Protein AF-A0AA39AFL3-F1 (afdb_monomer)

Solvent-accessible surface area (backbone atoms only — not comparable to full-atom values): 5289 Å² total; per-residue (Å²): 72,33,56,75,52,75,48,104,75,80,38,33,34,41,36,42,34,50,64,39,76,91,46,77,43,82,74,50,71,44,83,37,53,94,49,64,89,38,23,63,57,48,32,56,54,53,48,55,50,40,60,73,68,32,61,93,75,55,74,75,85,48,69,53,90,50,68,34,47,54,50,20,50,71,70,48,90,67,85,78,92,77,91,75,59,89,95

Mean predicted aligned error: 8.59 Å

Secondary structure (DSSP, 8-state):
---EEEETTTEEEEEEEEEETTEEEEEEEEE-TTTTT-HHHHHHHHHHHHHHH-GGG-S-----S-HHHHHHHHHS-----------

Structure (mmCIF, N/CA/C/O backbone):
data_AF-A0AA39AFL3-F1
#
_entry.id   AF-A0AA39AFL3-F1
#
loop_
_atom_site.group_PDB
_atom_site.id
_atom_site.type_symbol
_atom_site.label_atom_id
_atom_site.label_alt_id
_atom_site.label_comp_id
_atom_site.label_asym_id
_atom_site.label_entity_id
_atom_site.label_seq_id
_atom_site.pdbx_PDB_ins_code
_atom_site.Cartn_x
_atom_site.Cartn_y
_atom_site.Cartn_z
_atom_site.occupancy
_atom_site.B_iso_or_equiv
_atom_site.auth_seq_id
_atom_site.auth_comp_id
_atom_site.auth_asym_id
_atom_site.auth_atom_id
_atom_site.pdbx_PDB_model_num
ATOM 1 N N . MET A 1 1 ? -6.797 -1.282 -0.074 1.00 55.53 1 MET A N 1
ATOM 2 C CA . MET A 1 1 ? -6.689 -2.300 -1.144 1.00 55.53 1 MET A CA 1
ATOM 3 C C . MET A 1 1 ? -6.304 -1.589 -2.425 1.00 55.53 1 MET A C 1
ATOM 5 O O . MET A 1 1 ? -6.939 -0.584 -2.732 1.00 55.53 1 MET A O 1
ATOM 9 N N . SER A 1 2 ? -5.277 -2.070 -3.125 1.00 50.66 2 SER A N 1
ATOM 10 C CA . SER A 1 2 ? -4.915 -1.578 -4.452 1.00 50.66 2 SER A CA 1
ATOM 11 C C . SER A 1 2 ? -4.855 -2.699 -5.477 1.00 50.66 2 SER A C 1
ATOM 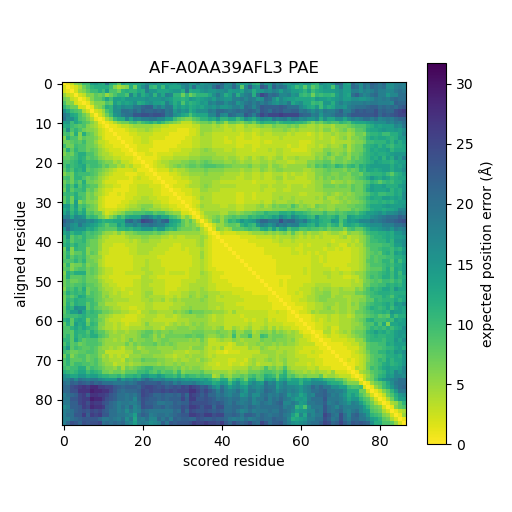13 O O . SER A 1 2 ? -4.198 -3.709 -5.242 1.00 50.66 2 SER A O 1
ATOM 15 N N . ASP A 1 3 ? -5.537 -2.497 -6.602 1.00 56.88 3 ASP A N 1
ATOM 16 C CA . ASP A 1 3 ? -5.539 -3.406 -7.748 1.00 56.88 3 ASP A CA 1
ATOM 17 C C . ASP A 1 3 ? -4.959 -2.674 -8.960 1.00 56.88 3 ASP A C 1
ATOM 19 O O . ASP A 1 3 ? -5.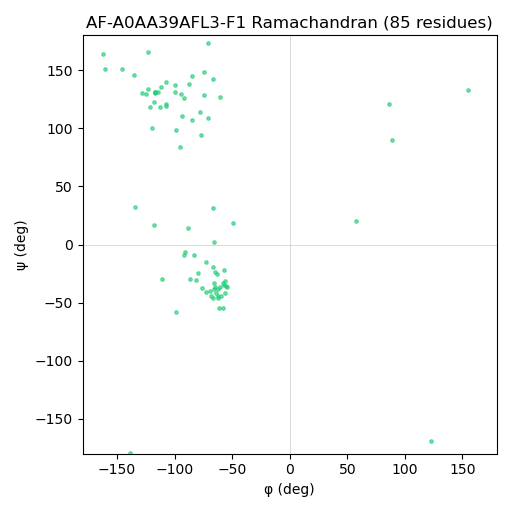440 -1.587 -9.319 1.00 56.88 3 ASP A O 1
ATOM 23 N N . GLY A 1 4 ? -3.893 -3.247 -9.521 1.00 57.78 4 GLY A N 1
ATOM 24 C CA . GLY A 1 4 ? -3.241 -2.808 -10.741 1.00 57.78 4 GLY A CA 1
ATOM 25 C C . GLY A 1 4 ? -3.795 -3.554 -11.950 1.00 57.78 4 GLY A C 1
ATOM 26 O O . GLY A 1 4 ? -3.510 -4.733 -12.131 1.00 57.78 4 GLY A O 1
ATOM 27 N N . TRP A 1 5 ? -4.537 -2.872 -12.826 1.00 63.75 5 TRP A N 1
ATOM 28 C CA . TRP A 1 5 ? -5.036 -3.483 -14.066 1.00 63.75 5 TRP A CA 1
ATOM 29 C C . TRP A 1 5 ? -4.455 -2.797 -15.302 1.00 63.75 5 TRP A C 1
ATOM 31 O O . TRP A 1 5 ? -4.505 -1.570 -15.428 1.00 63.75 5 TRP A O 1
ATOM 41 N N . THR A 1 6 ? -3.917 -3.591 -16.236 1.00 54.25 6 THR A N 1
ATOM 42 C CA . THR A 1 6 ? -3.459 -3.090 -17.538 1.00 54.25 6 THR A CA 1
ATOM 43 C C . THR A 1 6 ? -4.639 -3.025 -18.501 1.00 54.25 6 THR A C 1
ATOM 45 O O . THR A 1 6 ? -5.128 -4.040 -18.998 1.00 54.25 6 THR A O 1
ATOM 48 N N . ILE A 1 7 ? -5.109 -1.816 -18.796 1.00 55.97 7 ILE A N 1
ATOM 49 C CA . ILE A 1 7 ? -6.120 -1.600 -19.839 1.00 55.97 7 ILE A CA 1
ATOM 50 C C . ILE A 1 7 ? -5.431 -1.749 -21.205 1.00 55.97 7 ILE A C 1
ATOM 52 O O . ILE A 1 7 ? -4.257 -1.409 -21.331 1.00 55.97 7 ILE A O 1
ATOM 56 N N . ARG A 1 8 ? -6.166 -2.224 -22.231 1.00 52.50 8 ARG A N 1
ATOM 57 C CA . ARG A 1 8 ? -5.783 -2.530 -23.641 1.00 52.50 8 ARG A CA 1
ATOM 58 C C . ARG A 1 8 ? -4.992 -1.448 -24.439 1.00 52.50 8 ARG A C 1
ATOM 60 O O . ARG A 1 8 ? -4.957 -1.498 -25.663 1.00 52.50 8 ARG A O 1
ATOM 67 N N . LYS A 1 9 ? -4.366 -0.466 -23.788 1.00 56.34 9 LYS A N 1
ATOM 68 C CA . LYS A 1 9 ? -3.537 0.617 -24.342 1.00 56.34 9 LYS A CA 1
ATOM 69 C C . LYS A 1 9 ? -2.225 0.840 -23.558 1.00 56.34 9 LYS A C 1
ATOM 71 O O . LYS A 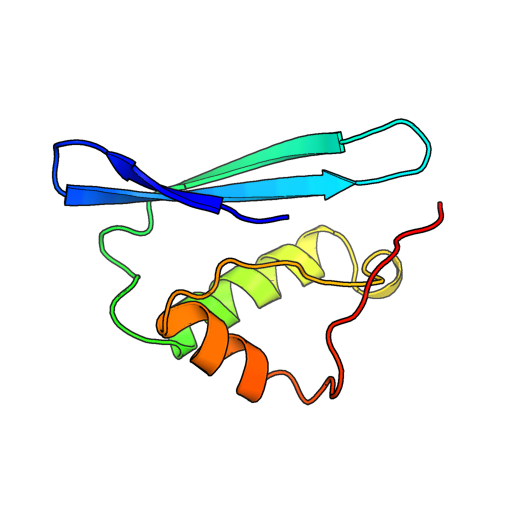1 9 ? -1.807 1.983 -23.429 1.00 56.34 9 LYS A O 1
ATOM 76 N N . GLU A 1 10 ? -1.629 -0.211 -22.985 1.00 66.62 10 GLU A N 1
ATOM 77 C CA . GLU A 1 10 ? -0.410 -0.128 -22.142 1.00 66.62 10 GLU A CA 1
ATOM 78 C C . GLU A 1 10 ? -0.549 0.785 -20.915 1.00 66.62 10 GLU A C 1
ATOM 80 O O . GLU A 1 10 ? 0.445 1.238 -20.348 1.00 66.62 10 GLU A O 1
ATOM 85 N N . ARG A 1 11 ? -1.789 1.066 -20.494 1.00 71.62 11 ARG A N 1
ATOM 86 C CA . ARG A 1 11 ? -2.022 1.888 -19.314 1.00 71.62 11 ARG A CA 1
ATOM 87 C C . ARG A 1 11 ? -2.131 1.024 -18.078 1.00 71.62 11 ARG A C 1
ATOM 89 O O . ARG A 1 11 ? -2.990 0.145 -18.052 1.00 71.62 11 ARG A O 1
ATOM 96 N N . THR A 1 12 ? -1.334 1.319 -17.063 1.00 74.62 12 THR A N 1
ATOM 97 C CA . THR A 1 12 ? -1.456 0.716 -15.742 1.00 74.62 12 THR A CA 1
ATOM 98 C C . THR A 1 12 ? -2.014 1.738 -14.772 1.00 74.62 12 THR A C 1
ATOM 100 O O . THR A 1 12 ? -1.434 2.806 -14.574 1.00 74.62 12 THR A O 1
ATOM 103 N N . LEU A 1 13 ? -3.156 1.403 -14.178 1.00 79.50 13 LEU A N 1
ATOM 104 C CA . LEU A 1 13 ? -3.816 2.216 -13.164 1.00 79.50 13 LEU A CA 1
ATOM 105 C C . LEU A 1 13 ? -3.663 1.550 -11.799 1.00 79.50 13 LEU A C 1
ATOM 107 O O . LEU A 1 13 ? -3.817 0.336 -11.713 1.00 79.50 13 LEU A O 1
ATOM 111 N N . VAL A 1 14 ? -3.415 2.334 -10.751 1.00 80.19 14 VAL A N 1
ATOM 112 C CA . VAL A 1 14 ? -3.480 1.881 -9.353 1.00 80.19 14 VAL A CA 1
ATOM 113 C C . VAL A 1 14 ? -4.715 2.475 -8.719 1.00 80.19 14 VAL A C 1
ATOM 115 O O . VAL A 1 14 ? -4.838 3.696 -8.611 1.00 80.19 14 VAL A O 1
ATOM 118 N N . ASN A 1 15 ? -5.612 1.606 -8.275 1.00 83.44 15 ASN A N 1
ATOM 119 C CA . ASN A 1 15 ? -6.771 2.016 -7.498 1.00 83.44 15 ASN A CA 1
ATOM 120 C C . ASN A 1 15 ? -6.415 2.068 -6.015 1.00 83.44 15 ASN A C 1
ATOM 122 O O . ASN A 1 15 ? -5.771 1.161 -5.505 1.00 83.44 15 ASN A O 1
ATOM 126 N N . PHE A 1 16 ? -6.882 3.088 -5.311 1.00 81.44 16 PHE A N 1
ATOM 127 C CA . PHE A 1 16 ? -6.766 3.202 -3.866 1.00 81.44 16 PHE A CA 1
ATOM 128 C C . PHE A 1 16 ? -8.144 3.097 -3.236 1.00 81.44 16 PHE A C 1
ATOM 130 O O . PHE A 1 16 ? -9.034 3.915 -3.483 1.00 81.44 16 PHE A O 1
ATOM 137 N N . LEU A 1 17 ? -8.307 2.071 -2.410 1.00 81.56 17 LEU A N 1
ATOM 138 C CA . LEU A 1 17 ? -9.542 1.774 -1.699 1.00 81.56 17 LEU A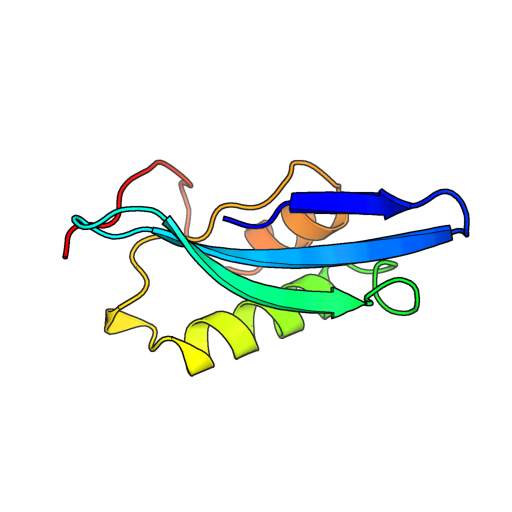 CA 1
ATOM 139 C C . LEU A 1 17 ? -9.262 1.730 -0.197 1.00 81.56 17 LEU A C 1
ATOM 141 O O . LEU A 1 17 ? -8.318 1.059 0.238 1.00 81.56 17 LEU A O 1
ATOM 145 N N . VAL A 1 18 ? -10.118 2.382 0.583 1.00 80.88 18 VAL A N 1
ATOM 146 C CA . VAL A 1 18 ? -10.142 2.298 2.049 1.00 80.88 18 VAL A CA 1
ATOM 147 C C . VAL A 1 18 ? -11.236 1.325 2.453 1.00 80.88 18 VAL A C 1
ATOM 149 O O . VAL A 1 18 ? -12.325 1.347 1.886 1.00 80.88 18 VAL A O 1
ATOM 152 N N . ASN A 1 19 ? -10.957 0.468 3.430 1.00 78.88 19 ASN A N 1
ATOM 153 C CA . ASN A 1 19 ? -11.957 -0.424 4.000 1.00 78.88 19 ASN A CA 1
ATOM 154 C C . ASN A 1 19 ? -12.163 -0.083 5.476 1.00 78.88 19 ASN A C 1
ATOM 156 O O . ASN A 1 19 ? -11.185 0.036 6.211 1.00 78.88 19 ASN A O 1
ATOM 160 N N . CYS A 1 20 ? -13.416 0.063 5.900 1.00 77.94 20 CYS A N 1
ATOM 161 C CA . CYS A 1 20 ? -13.788 0.326 7.291 1.00 77.94 20 CYS A CA 1
ATOM 162 C C . CYS A 1 20 ? -15.015 -0.499 7.701 1.00 77.94 20 CYS A C 1
ATOM 164 O O . CYS A 1 20 ? -15.573 -1.246 6.893 1.00 77.94 20 CYS A O 1
ATOM 166 N N . SER A 1 21 ? -15.470 -0.348 8.948 1.00 81.06 21 SER A N 1
ATOM 167 C CA . SER A 1 21 ? -16.651 -1.058 9.468 1.00 81.06 21 SER A CA 1
ATOM 168 C C . SER A 1 21 ? -17.934 -0.826 8.653 1.00 81.06 21 SER A C 1
ATOM 170 O O . SER A 1 21 ? -18.847 -1.649 8.684 1.00 81.06 21 SER A O 1
ATOM 172 N N . LYS A 1 22 ? -17.996 0.273 7.892 1.00 84.38 22 LYS A N 1
ATOM 173 C CA . LYS A 1 22 ? -19.133 0.644 7.033 1.00 84.38 22 LYS A CA 1
ATOM 174 C C . LYS A 1 22 ? -19.028 0.109 5.601 1.00 84.38 22 LYS A C 1
ATOM 176 O O . LYS A 1 22 ? -19.976 0.266 4.837 1.00 84.38 22 LYS A O 1
ATOM 181 N N . GLY A 1 23 ? -17.904 -0.508 5.239 1.00 81.81 23 GLY A N 1
ATOM 182 C CA . GLY A 1 23 ? -17.649 -1.066 3.913 1.00 81.81 23 GLY A CA 1
ATOM 183 C C . GLY A 1 23 ? -16.406 -0.491 3.236 1.00 81.81 23 GLY A C 1
ATOM 184 O O . GLY A 1 23 ? -15.590 0.203 3.845 1.00 81.81 23 GLY A O 1
ATOM 185 N N . THR A 1 24 ? -16.262 -0.802 1.947 1.00 82.06 24 THR A N 1
ATOM 186 C CA . THR A 1 24 ? -15.141 -0.349 1.117 1.00 82.06 24 THR A CA 1
ATOM 187 C C . THR A 1 24 ? -15.505 0.929 0.366 1.00 82.06 24 THR A C 1
ATOM 189 O O . THR A 1 24 ? -16.523 0.986 -0.320 1.00 82.06 24 THR A O 1
ATOM 192 N N . MET A 1 25 ? -14.647 1.941 0.462 1.00 83.12 25 MET A N 1
ATOM 193 C CA . MET A 1 25 ? -14.769 3.214 -0.240 1.00 83.12 25 MET A CA 1
ATOM 194 C C . MET A 1 25 ? -13.628 3.376 -1.241 1.00 83.12 25 MET A C 1
ATOM 196 O O . MET A 1 25 ? -12.455 3.183 -0.913 1.00 83.12 25 MET A O 1
ATOM 200 N N . PHE A 1 26 ? -13.974 3.748 -2.470 1.00 82.75 26 PHE A N 1
ATOM 201 C CA . PHE A 1 26 ? -12.999 4.189 -3.460 1.00 82.75 26 PHE A CA 1
ATOM 202 C C . PHE A 1 26 ? -12.517 5.595 -3.115 1.00 82.75 26 PHE A C 1
ATOM 204 O O . PHE A 1 26 ? -13.331 6.495 -2.921 1.00 82.75 26 PHE A O 1
ATOM 211 N N . MET A 1 27 ? -11.199 5.769 -3.060 1.00 84.25 27 MET A N 1
ATOM 212 C CA . MET A 1 27 ? -10.577 7.063 -2.800 1.00 84.25 27 MET A CA 1
ATOM 213 C C . MET A 1 27 ? -10.137 7.718 -4.104 1.00 84.25 27 MET A C 1
ATOM 215 O O . MET A 1 27 ? -10.559 8.827 -4.416 1.00 84.25 27 MET A O 1
ATOM 219 N N . GLN A 1 28 ? -9.283 7.034 -4.870 1.00 84.81 28 GLN A N 1
ATOM 220 C CA . GLN A 1 28 ? -8.724 7.564 -6.113 1.00 84.81 28 GLN A CA 1
ATOM 221 C C . GLN A 1 28 ? -8.151 6.461 -7.005 1.00 84.81 28 GLN A C 1
ATOM 223 O O . GLN A 1 28 ? -7.877 5.355 -6.546 1.00 84.81 28 GLN A O 1
ATOM 228 N N . SER A 1 29 ? -7.928 6.784 -8.279 1.00 84.50 29 SER A N 1
ATOM 229 C CA . SER A 1 29 ? -7.211 5.946 -9.244 1.00 84.50 29 SER A CA 1
ATOM 230 C C . SER A 1 29 ? -6.123 6.782 -9.904 1.00 84.50 29 SER A C 1
ATOM 232 O O . SER A 1 29 ? -6.408 7.874 -10.395 1.00 84.50 29 SER A O 1
ATOM 234 N N . ILE A 1 30 ? -4.898 6.268 -9.949 1.00 83.25 30 ILE A N 1
ATOM 235 C CA . ILE A 1 30 ? -3.728 6.980 -10.477 1.00 83.25 30 ILE A CA 1
ATOM 236 C C . ILE A 1 30 ? -3.181 6.231 -11.689 1.00 83.25 30 ILE A C 1
ATOM 238 O O . ILE A 1 30 ? -2.975 5.021 -11.629 1.00 83.25 30 ILE A O 1
ATOM 242 N N . ASP A 1 31 ? -2.933 6.950 -12.786 1.00 84.69 31 ASP A N 1
ATOM 243 C CA . ASP A 1 31 ? -2.209 6.415 -13.941 1.00 84.69 31 ASP A CA 1
ATOM 244 C C . ASP A 1 31 ? -0.707 6.392 -13.646 1.00 84.69 31 ASP A C 1
ATOM 246 O O . ASP A 1 31 ? -0.068 7.430 -13.481 1.00 84.69 31 ASP A O 1
ATOM 250 N N . VAL A 1 32 ? -0.152 5.186 -13.572 1.00 80.25 32 VAL A N 1
ATOM 251 C CA . VAL A 1 32 ? 1.250 4.919 -13.230 1.00 80.25 32 VAL A CA 1
ATOM 252 C C . VAL A 1 32 ? 1.996 4.239 -14.376 1.00 80.25 32 VAL A C 1
ATOM 254 O O . VAL A 1 32 ? 3.082 3.685 -14.183 1.00 80.25 32 VAL A O 1
ATOM 257 N N . SER A 1 33 ? 1.442 4.281 -15.585 1.00 78.06 33 SER A N 1
ATOM 258 C CA . SER A 1 33 ? 2.012 3.636 -16.778 1.00 78.06 33 SER A CA 1
ATOM 259 C C . SER A 1 33 ? 3.452 4.082 -17.047 1.00 78.06 33 SER A C 1
ATOM 261 O O . SER A 1 33 ? 4.302 3.289 -17.445 1.00 78.06 33 SER A O 1
ATOM 263 N N . SER A 1 34 ? 3.757 5.353 -16.768 1.00 75.00 34 SER A N 1
ATOM 264 C CA . SER A 1 34 ? 5.096 5.943 -16.900 1.00 75.00 34 SER A CA 1
ATOM 265 C C . SER A 1 34 ? 6.012 5.692 -15.689 1.00 75.00 34 SER A C 1
ATOM 267 O O . SER A 1 34 ? 7.210 5.983 -15.746 1.00 75.00 34 SER A O 1
ATOM 269 N N . MET A 1 35 ? 5.472 5.157 -14.591 1.00 68.12 35 MET A N 1
ATOM 270 C CA . MET A 1 35 ? 6.128 5.060 -13.283 1.00 68.12 35 MET A CA 1
ATOM 271 C C . MET A 1 35 ? 6.497 3.631 -12.863 1.00 68.12 35 MET A C 1
ATOM 273 O O . MET A 1 35 ? 7.503 3.471 -12.179 1.00 68.12 35 MET A O 1
ATOM 277 N N . ILE A 1 36 ? 5.754 2.602 -13.287 1.00 63.28 36 ILE A N 1
ATOM 278 C CA . ILE A 1 36 ? 5.794 1.235 -12.710 1.00 63.28 36 ILE A CA 1
ATOM 279 C C . ILE A 1 36 ? 7.107 0.441 -12.873 1.00 63.28 36 ILE A C 1
ATOM 281 O O . ILE A 1 36 ? 7.228 -0.686 -12.399 1.00 63.28 36 ILE A O 1
ATOM 285 N N . LYS A 1 37 ? 8.151 1.006 -13.480 1.00 65.94 37 LYS A N 1
ATOM 286 C CA . LYS A 1 37 ? 9.376 0.244 -13.771 1.00 65.94 37 LYS A CA 1
ATOM 287 C C . LYS A 1 37 ? 10.239 -0.082 -12.544 1.00 65.94 37 LYS A C 1
ATOM 289 O O . LYS A 1 37 ? 11.112 -0.935 -12.665 1.00 65.94 37 LYS A O 1
ATOM 294 N N . THR A 1 38 ? 10.029 0.554 -11.387 1.00 72.31 38 THR A N 1
ATOM 295 C CA . THR A 1 38 ? 10.834 0.300 -10.178 1.00 72.31 38 THR A CA 1
ATOM 296 C C . THR A 1 38 ? 9.973 0.170 -8.922 1.00 72.31 38 THR A C 1
ATOM 298 O O . THR A 1 38 ? 8.954 0.845 -8.776 1.00 72.31 38 THR A O 1
ATOM 301 N N . GLY A 1 39 ? 10.399 -0.686 -7.987 1.00 72.19 39 GLY A N 1
ATOM 302 C CA . GLY A 1 39 ? 9.756 -0.805 -6.674 1.00 72.19 39 GLY A CA 1
ATOM 303 C C . GLY A 1 39 ? 9.834 0.478 -5.841 1.00 72.19 39 GLY A C 1
ATOM 304 O O . GLY A 1 39 ? 8.958 0.732 -5.026 1.00 72.19 39 GLY A O 1
ATOM 305 N N . GLU A 1 40 ? 10.829 1.333 -6.088 1.00 82.50 40 GLU A N 1
ATOM 306 C CA . GLU A 1 40 ? 11.003 2.607 -5.376 1.00 82.50 40 GLU A CA 1
ATOM 307 C C . GLU A 1 40 ? 9.884 3.607 -5.660 1.00 82.50 40 GLU A C 1
ATOM 309 O O . GLU A 1 40 ? 9.322 4.174 -4.730 1.00 82.50 40 GLU A O 1
ATOM 314 N N . LYS A 1 41 ? 9.498 3.781 -6.930 1.00 82.44 41 LYS A N 1
ATOM 315 C CA . LYS A 1 41 ? 8.393 4.684 -7.283 1.00 82.44 41 LYS A CA 1
ATOM 316 C C . LYS A 1 41 ? 7.057 4.192 -6.741 1.00 82.44 41 LYS A C 1
ATOM 318 O O . LYS A 1 41 ? 6.201 4.997 -6.391 1.00 82.44 41 LYS A O 1
ATOM 323 N N . MET A 1 42 ? 6.882 2.873 -6.679 1.00 80.81 42 MET A N 1
ATOM 324 C CA . MET A 1 42 ? 5.703 2.277 -6.059 1.00 80.81 42 MET A CA 1
ATOM 325 C C . MET A 1 42 ? 5.697 2.479 -4.547 1.00 80.81 42 MET A C 1
ATOM 327 O O . MET A 1 42 ? 4.649 2.803 -4.003 1.00 80.81 42 MET A O 1
ATOM 331 N N . PHE A 1 43 ? 6.850 2.358 -3.888 1.00 83.00 43 PHE A N 1
ATOM 332 C CA . PHE A 1 43 ? 6.997 2.688 -2.472 1.00 83.00 43 PHE A CA 1
ATOM 333 C C . PHE A 1 43 ? 6.605 4.143 -2.203 1.00 83.00 43 PHE A C 1
ATOM 335 O O . PHE A 1 43 ? 5.687 4.371 -1.432 1.00 83.00 43 PHE A O 1
ATOM 342 N N . GLU A 1 44 ? 7.201 5.113 -2.904 1.00 85.69 44 GLU A N 1
ATOM 343 C CA . GLU A 1 44 ? 6.885 6.541 -2.719 1.00 85.69 44 GLU A CA 1
AT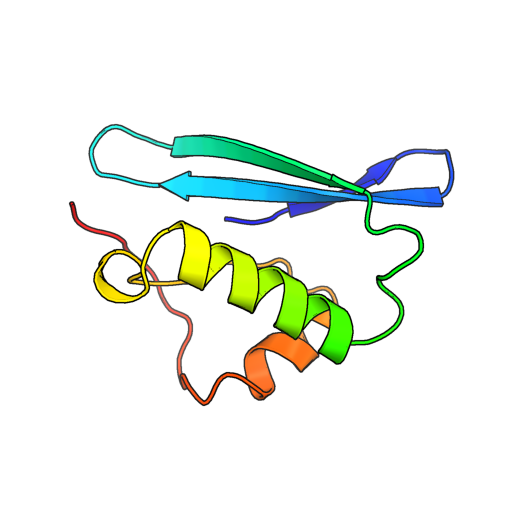OM 344 C C . GLU A 1 44 ? 5.400 6.861 -2.938 1.00 85.69 44 GLU A C 1
ATOM 346 O O . GLU A 1 44 ? 4.842 7.743 -2.285 1.00 85.69 44 GLU A O 1
ATOM 351 N N . LEU A 1 45 ? 4.754 6.168 -3.881 1.00 85.31 45 LEU A N 1
ATOM 352 C CA . LEU A 1 45 ? 3.330 6.339 -4.140 1.00 85.31 45 LEU A CA 1
ATOM 353 C C . LEU A 1 45 ? 2.476 5.819 -2.976 1.00 85.31 45 LEU A C 1
ATOM 355 O O . LEU A 1 45 ? 1.514 6.479 -2.588 1.00 85.31 45 LEU A O 1
ATOM 359 N N . L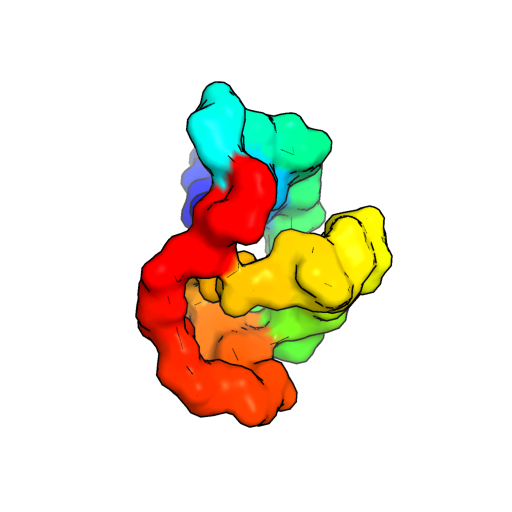EU A 1 46 ? 2.813 4.641 -2.444 1.00 83.38 46 LEU A N 1
ATOM 360 C CA . LEU A 1 46 ? 2.133 4.070 -1.282 1.00 83.38 46 LEU A CA 1
ATOM 361 C C . LEU A 1 46 ? 2.367 4.931 -0.034 1.00 83.38 46 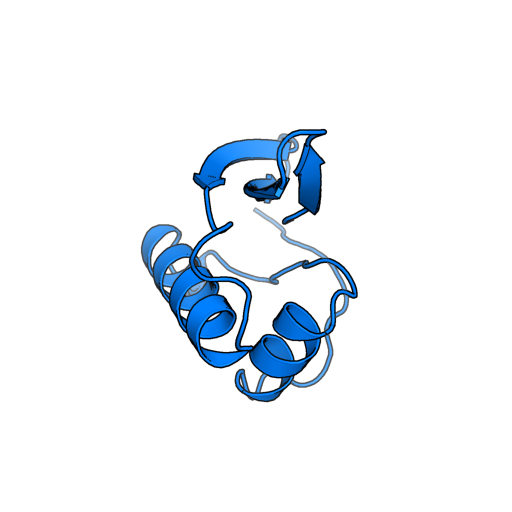LEU A C 1
ATOM 363 O O . LEU A 1 46 ? 1.419 5.156 0.710 1.00 83.38 46 LEU A O 1
ATOM 367 N N . ASP A 1 47 ? 3.573 5.470 0.135 1.00 84.81 47 ASP A N 1
ATOM 368 C CA . ASP A 1 47 ? 3.978 6.295 1.279 1.00 84.81 47 ASP A CA 1
ATOM 369 C C . ASP A 1 47 ? 3.140 7.557 1.382 1.00 84.81 47 ASP A C 1
ATOM 371 O O . ASP A 1 47 ? 2.425 7.768 2.357 1.00 84.81 47 ASP A O 1
ATOM 375 N N . LYS A 1 48 ? 3.097 8.319 0.287 1.00 86.62 48 LYS A N 1
ATOM 376 C CA . LYS A 1 48 ? 2.269 9.525 0.183 1.00 86.62 48 LYS A CA 1
ATOM 377 C C . LYS A 1 48 ? 0.796 9.238 0.419 1.00 86.62 48 LYS A C 1
ATOM 379 O O . LYS A 1 48 ? 0.065 10.091 0.915 1.00 86.62 48 LYS A O 1
ATOM 384 N N . TRP A 1 49 ? 0.333 8.058 0.017 1.00 84.44 49 TRP A N 1
ATOM 385 C CA . TRP A 1 49 ? -1.053 7.682 0.237 1.00 84.44 49 TRP A CA 1
ATOM 386 C C . TRP A 1 49 ? -1.340 7.369 1.707 1.00 84.44 49 TRP A C 1
ATOM 388 O O . TRP A 1 49 ? -2.374 7.787 2.223 1.00 84.44 49 TRP A O 1
ATOM 398 N N . VAL A 1 50 ? -0.427 6.674 2.386 1.00 83.38 50 VAL A N 1
ATOM 399 C CA . VAL A 1 50 ? -0.511 6.428 3.831 1.00 83.38 50 VAL A CA 1
ATOM 400 C C . VAL A 1 50 ? -0.456 7.748 4.599 1.00 83.38 50 VAL A C 1
ATOM 402 O O . VAL A 1 50 ? -1.328 7.980 5.432 1.00 83.38 50 VAL A O 1
ATOM 405 N N . GLU A 1 51 ? 0.464 8.653 4.257 1.00 86.31 51 GLU A N 1
ATOM 406 C CA . GLU A 1 51 ? 0.533 10.006 4.828 1.00 86.31 51 GLU A CA 1
ATOM 407 C C . GLU A 1 51 ? -0.784 10.778 4.640 1.00 86.31 51 GLU A C 1
ATOM 409 O O . GLU A 1 51 ? -1.264 11.431 5.565 1.00 86.31 51 GLU A O 1
ATOM 414 N N . GLN A 1 52 ? -1.409 10.678 3.461 1.00 85.25 52 GLN A N 1
ATOM 415 C CA . GLN A 1 52 ? -2.692 11.326 3.171 1.00 85.25 52 GLN A CA 1
ATOM 416 C C . GLN A 1 52 ? -3.842 10.778 4.032 1.00 85.25 52 GLN A C 1
ATOM 418 O O . GLN A 1 52 ? -4.753 11.528 4.387 1.00 85.25 52 GLN A O 1
ATOM 423 N N . VAL A 1 53 ? -3.842 9.476 4.325 1.00 81.69 53 VAL A N 1
ATOM 424 C CA . VAL A 1 53 ? -4.843 8.830 5.194 1.00 81.69 53 VAL A CA 1
ATOM 425 C C . VAL A 1 53 ? -4.527 9.056 6.684 1.00 81.69 53 VAL A C 1
ATOM 427 O O . VAL A 1 53 ? -5.442 9.041 7.509 1.00 81.69 53 VAL A O 1
ATOM 430 N N . GLY A 1 54 ? -3.262 9.311 7.018 1.00 82.25 54 GLY A N 1
ATOM 431 C CA . GLY A 1 54 ? -2.725 9.351 8.377 1.00 82.25 54 GLY A CA 1
ATOM 432 C C . GLY A 1 54 ? -2.302 7.955 8.831 1.00 82.25 54 GLY A C 1
ATOM 433 O O . GLY A 1 54 ? -3.125 7.039 8.865 1.00 82.25 54 GLY A O 1
ATOM 434 N N . GLU A 1 55 ? -1.025 7.781 9.181 1.00 80.62 55 GLU A N 1
ATOM 435 C CA . GLU A 1 55 ? -0.445 6.493 9.594 1.00 80.62 55 GLU A CA 1
ATOM 436 C C . GLU A 1 55 ? -1.209 5.846 10.754 1.00 80.62 55 GLU A C 1
ATOM 438 O O . GLU A 1 55 ? -1.422 4.636 10.766 1.00 80.62 55 GLU A O 1
ATOM 443 N N . GLU A 1 56 ? -1.700 6.647 11.698 1.00 80.00 56 GLU A N 1
ATOM 444 C CA . GLU A 1 56 ? -2.490 6.193 12.843 1.00 80.00 56 GLU A CA 1
ATOM 445 C C . GLU A 1 56 ? -3.839 5.583 12.442 1.00 80.00 56 GLU A C 1
ATOM 447 O O . GLU A 1 56 ? -4.406 4.771 13.177 1.00 80.00 56 GLU A O 1
ATOM 452 N N . ASN A 1 57 ? -4.338 5.952 11.262 1.00 77.94 57 ASN A N 1
ATOM 453 C CA . ASN A 1 57 ? -5.560 5.413 10.683 1.00 77.94 57 ASN A CA 1
ATOM 454 C C . ASN A 1 57 ? -5.267 4.206 9.784 1.00 77.94 57 ASN A C 1
ATOM 456 O O . ASN A 1 57 ? -6.216 3.539 9.370 1.00 77.94 57 ASN A O 1
ATOM 460 N N . VAL A 1 58 ? -3.989 3.916 9.488 1.00 72.38 58 VAL A N 1
ATOM 461 C CA . VAL A 1 58 ? -3.515 2.833 8.617 1.00 72.38 58 VAL A CA 1
ATOM 462 C C . VAL A 1 58 ? -3.069 1.617 9.425 1.00 72.38 58 VAL A C 1
ATOM 464 O O . VAL A 1 58 ? -1.942 1.508 9.887 1.00 72.38 58 VAL A O 1
ATOM 467 N N . ILE A 1 59 ? -3.958 0.631 9.530 1.00 70.12 59 ILE A N 1
ATOM 468 C CA . ILE A 1 59 ? -3.670 -0.654 10.178 1.00 70.12 59 ILE A CA 1
ATOM 469 C C . ILE A 1 59 ? -2.924 -1.603 9.224 1.00 70.12 59 ILE A C 1
ATOM 471 O O . ILE A 1 59 ? -2.140 -2.441 9.663 1.00 70.12 59 ILE A O 1
ATOM 475 N N . GLN A 1 60 ? -3.158 -1.497 7.911 1.00 70.62 60 GLN A N 1
ATOM 476 C CA . GLN A 1 60 ? -2.551 -2.381 6.915 1.00 70.62 60 GLN A CA 1
ATOM 477 C C . GLN A 1 60 ? -2.575 -1.794 5.489 1.00 70.62 60 GLN A C 1
ATOM 479 O O . GLN A 1 60 ? -3.505 -1.105 5.084 1.00 70.62 60 GLN A O 1
ATOM 484 N N . VAL A 1 61 ? -1.612 -2.150 4.644 1.00 74.06 61 VAL A N 1
ATOM 485 C CA . VAL A 1 61 ? -1.687 -1.897 3.195 1.00 74.06 61 VAL A CA 1
ATOM 486 C C . VAL A 1 61 ? -1.828 -3.236 2.470 1.00 74.06 61 VAL A C 1
ATOM 488 O O . VAL A 1 61 ? -1.160 -4.201 2.818 1.00 74.06 61 VAL A O 1
ATOM 491 N N . ILE A 1 62 ? -2.730 -3.323 1.488 1.00 69.81 62 ILE A N 1
ATOM 492 C CA . ILE A 1 62 ? -2.962 -4.540 0.692 1.00 69.81 62 ILE A CA 1
ATOM 493 C C . ILE A 1 62 ? -2.719 -4.186 -0.769 1.00 69.81 62 ILE A C 1
ATOM 495 O O . ILE A 1 62 ? -3.449 -3.345 -1.306 1.00 69.81 62 ILE A O 1
ATOM 499 N N . THR A 1 63 ? -1.741 -4.841 -1.384 1.00 70.38 63 THR A N 1
ATOM 500 C CA . THR A 1 63 ? -1.319 -4.634 -2.773 1.00 70.38 63 THR A CA 1
ATOM 501 C C . THR A 1 63 ? -1.401 -5.934 -3.563 1.00 70.38 63 THR A C 1
ATOM 503 O O . THR A 1 63 ? -1.503 -7.014 -2.980 1.00 70.38 63 THR A O 1
ATOM 506 N N . ASP A 1 64 ? -1.334 -5.848 -4.889 1.00 69.94 64 ASP A N 1
ATOM 507 C CA . ASP A 1 64 ? -1.217 -7.038 -5.728 1.00 69.94 64 ASP A CA 1
ATOM 508 C C . ASP A 1 64 ? 0.182 -7.699 -5.609 1.00 69.94 64 ASP A C 1
ATOM 510 O O . ASP A 1 64 ? 1.091 -7.182 -4.951 1.00 69.94 64 ASP A O 1
ATOM 514 N N . ASN A 1 65 ? 0.344 -8.876 -6.227 1.00 72.69 65 ASN A N 1
ATOM 515 C CA . ASN A 1 65 ? 1.591 -9.658 -6.218 1.00 72.69 65 ASN A CA 1
ATOM 516 C C . ASN A 1 65 ? 2.562 -9.280 -7.359 1.00 72.69 65 ASN A C 1
ATOM 518 O O . ASN A 1 65 ? 3.485 -10.030 -7.683 1.00 72.69 65 ASN A O 1
ATOM 522 N N . HIS A 1 66 ? 2.353 -8.152 -8.036 1.00 74.44 66 HIS A N 1
ATOM 523 C CA . HIS A 1 66 ? 3.275 -7.693 -9.063 1.00 74.44 66 HIS A CA 1
ATOM 524 C C . HIS A 1 66 ? 4.617 -7.311 -8.417 1.00 74.44 66 HIS A C 1
ATOM 526 O O . HIS A 1 66 ? 4.681 -6.766 -7.311 1.00 74.44 66 HIS A O 1
ATOM 532 N N . SER A 1 67 ? 5.722 -7.602 -9.109 1.00 76.31 67 SER A N 1
ATOM 533 C CA . SER A 1 67 ? 7.082 -7.516 -8.551 1.00 76.31 67 SER A CA 1
ATOM 534 C C . SER A 1 67 ? 7.428 -6.131 -7.992 1.00 76.31 67 SER A C 1
ATOM 536 O O . SER A 1 67 ? 8.161 -6.018 -7.010 1.00 76.31 67 SER A O 1
ATOM 538 N N . SER A 1 68 ? 6.867 -5.074 -8.581 1.00 74.06 68 SER A N 1
ATOM 539 C CA . SER A 1 68 ? 7.018 -3.695 -8.115 1.00 74.06 68 SER A CA 1
ATOM 540 C C . SER A 1 68 ? 6.454 -3.468 -6.709 1.00 74.06 68 SER A C 1
ATOM 542 O O . SER A 1 68 ? 7.080 -2.757 -5.925 1.00 74.06 68 SER A O 1
ATOM 544 N N . TYR A 1 69 ? 5.324 -4.089 -6.361 1.00 73.25 69 TYR A N 1
ATOM 545 C CA . TYR A 1 69 ? 4.746 -3.987 -5.018 1.00 73.25 69 TYR A CA 1
ATOM 546 C C . TYR A 1 69 ? 5.495 -4.847 -4.009 1.00 73.25 69 TYR A C 1
ATOM 548 O O . TYR A 1 69 ? 5.725 -4.397 -2.894 1.00 73.25 69 TYR A O 1
ATOM 556 N N . VAL A 1 70 ? 5.956 -6.037 -4.407 1.00 76.88 70 VAL A N 1
ATOM 557 C CA . VAL A 1 70 ? 6.789 -6.891 -3.542 1.00 76.88 70 VAL A CA 1
ATOM 558 C C . VAL A 1 70 ? 8.079 -6.165 -3.144 1.00 76.88 70 VAL A C 1
ATOM 560 O O . VAL A 1 70 ? 8.453 -6.144 -1.973 1.00 76.88 70 VAL A O 1
ATOM 563 N N . MET A 1 71 ? 8.740 -5.507 -4.101 1.00 78.94 71 MET A N 1
ATOM 564 C CA . MET A 1 71 ? 9.930 -4.697 -3.823 1.00 78.94 71 MET A CA 1
ATOM 565 C C . MET A 1 71 ? 9.628 -3.496 -2.919 1.00 78.94 71 MET A C 1
ATOM 567 O O . MET A 1 71 ? 10.416 -3.214 -2.018 1.00 78.94 71 MET A O 1
ATOM 571 N N . ALA A 1 72 ? 8.504 -2.805 -3.138 1.00 77.38 72 ALA A N 1
ATOM 572 C CA . ALA A 1 72 ? 8.073 -1.707 -2.273 1.00 77.38 72 ALA A CA 1
ATOM 573 C C . ALA A 1 72 ? 7.797 -2.193 -0.839 1.00 77.38 72 ALA A C 1
ATOM 575 O O . ALA A 1 72 ? 8.270 -1.592 0.123 1.00 77.38 72 ALA A O 1
ATOM 576 N N . GLY A 1 73 ? 7.102 -3.323 -0.697 1.00 72.19 73 GLY A N 1
ATOM 577 C CA . GLY A 1 73 ? 6.771 -3.934 0.589 1.00 72.19 73 GLY A CA 1
ATOM 578 C C . GLY A 1 73 ? 7.998 -4.327 1.410 1.00 72.19 73 GLY A C 1
ATOM 579 O O . GLY A 1 73 ? 8.000 -4.113 2.612 1.00 72.19 73 GLY A O 1
ATOM 580 N N . ASN A 1 74 ? 9.075 -4.805 0.778 1.00 71.56 74 ASN A N 1
ATOM 581 C CA . ASN A 1 74 ? 10.326 -5.131 1.481 1.00 71.56 74 ASN A CA 1
ATOM 582 C C . ASN A 1 74 ? 11.051 -3.905 2.066 1.00 71.56 74 ASN A C 1
ATOM 584 O O . ASN A 1 74 ? 11.916 -4.060 2.926 1.00 71.56 74 ASN A O 1
ATOM 588 N N . LYS A 1 75 ? 10.748 -2.697 1.575 1.00 70.00 75 LYS A N 1
ATOM 589 C CA . LYS A 1 75 ? 11.365 -1.444 2.032 1.00 70.00 75 LYS A CA 1
ATOM 590 C C . LYS A 1 75 ? 10.638 -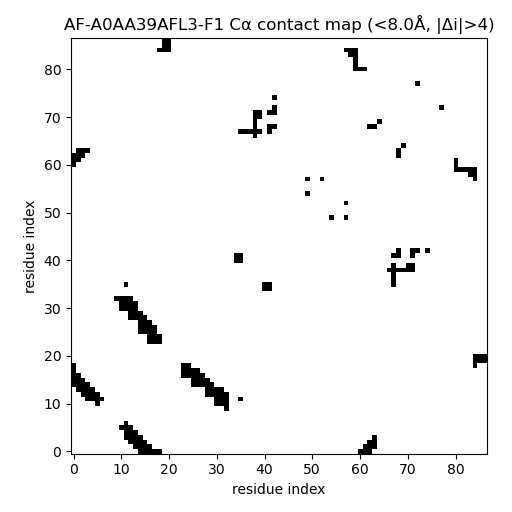0.858 3.246 1.00 70.00 75 LYS A C 1
ATOM 592 O O . LYS A 1 75 ? 11.270 -0.234 4.094 1.00 70.00 75 LYS A O 1
ATOM 597 N N . TYR A 1 76 ? 9.336 -1.114 3.359 1.00 65.12 76 TYR A N 1
ATOM 598 C CA . TYR A 1 76 ? 8.593 -0.938 4.600 1.00 65.12 76 TYR A CA 1
ATOM 599 C C . TYR A 1 76 ? 9.044 -2.029 5.576 1.00 65.12 76 TYR A C 1
ATOM 601 O O . TYR A 1 76 ? 8.710 -3.194 5.399 1.00 65.12 76 TYR A O 1
ATOM 609 N N . TYR A 1 77 ? 9.794 -1.694 6.625 1.00 52.25 77 TYR A N 1
ATOM 610 C CA . TYR A 1 77 ? 10.214 -2.632 7.683 1.00 52.25 77 TYR A CA 1
ATOM 611 C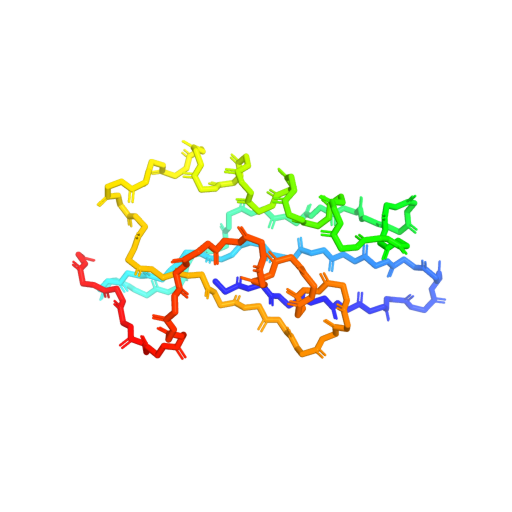 C . TYR A 1 77 ? 9.040 -3.172 8.547 1.00 52.25 77 TYR A C 1
ATOM 613 O O . TYR A 1 77 ? 9.207 -3.473 9.727 1.00 52.25 77 TYR A O 1
ATOM 621 N N . PHE A 1 78 ? 7.844 -3.324 7.977 1.00 46.62 78 PHE A N 1
ATOM 622 C CA . PHE A 1 78 ? 6.675 -3.946 8.587 1.00 46.62 78 PHE A CA 1
ATOM 623 C C . PHE A 1 78 ? 6.609 -5.416 8.160 1.00 46.62 78 PHE A C 1
ATOM 625 O O . PHE A 1 78 ? 5.949 -5.804 7.197 1.00 46.62 78 PHE A O 1
ATOM 632 N N . LEU A 1 79 ? 7.355 -6.253 8.882 1.00 34.66 79 LEU A N 1
ATOM 633 C CA . LEU A 1 79 ? 7.269 -7.706 8.770 1.00 34.66 79 LEU A CA 1
ATOM 634 C C . LEU A 1 79 ? 5.846 -8.174 9.120 1.00 34.66 79 LEU A C 1
ATOM 636 O O . LEU A 1 79 ? 5.363 -7.931 10.224 1.00 34.66 79 LEU A O 1
ATOM 640 N N . ASN A 1 80 ? 5.259 -8.944 8.196 1.00 33.44 80 ASN A N 1
ATOM 641 C CA . ASN A 1 80 ? 3.979 -9.668 8.260 1.00 33.44 80 ASN A CA 1
ATOM 642 C C . ASN A 1 80 ? 2.734 -8.884 7.806 1.00 33.44 80 ASN A C 1
ATOM 644 O O . ASN A 1 80 ? 1.991 -8.301 8.588 1.00 33.44 80 ASN A O 1
ATOM 648 N N . PHE A 1 81 ? 2.449 -8.994 6.508 1.00 39.47 81 PHE A N 1
ATOM 649 C CA . PHE A 1 81 ? 1.186 -8.601 5.889 1.00 39.47 81 PHE A CA 1
ATOM 650 C C . PHE A 1 81 ? 0.087 -9.651 6.158 1.00 39.47 81 PHE A C 1
ATOM 652 O O . PHE A 1 81 ? -0.038 -10.600 5.393 1.00 39.47 81 PHE A O 1
ATOM 659 N N . TYR A 1 82 ? -0.735 -9.473 7.203 1.00 33.88 82 TYR A N 1
ATOM 660 C CA . TYR A 1 82 ? -2.009 -10.199 7.410 1.00 33.88 82 TYR A CA 1
ATOM 661 C C . TYR A 1 82 ? -3.071 -9.303 8.102 1.00 33.88 82 TYR A C 1
ATOM 663 O O . TYR A 1 82 ? -2.727 -8.358 8.802 1.00 33.88 82 TYR A O 1
ATOM 671 N N . PHE A 1 83 ? -4.359 -9.565 7.827 1.00 44.06 83 PHE A N 1
ATOM 672 C CA . PHE A 1 83 ? -5.444 -8.574 7.669 1.00 44.06 83 PHE A CA 1
ATOM 673 C C . PHE A 1 83 ? -6.190 -8.042 8.906 1.00 44.06 83 PHE A C 1
ATOM 675 O O . PHE A 1 83 ? -6.533 -8.827 9.785 1.00 44.06 83 PHE A O 1
ATOM 682 N N . THR A 1 84 ? -6.593 -6.753 8.866 1.00 31.83 84 THR A N 1
ATOM 683 C CA . THR A 1 84 ? -7.916 -6.172 9.262 1.00 31.83 84 THR A CA 1
ATOM 684 C C . THR A 1 84 ? -7.781 -4.696 9.655 1.00 31.83 84 THR A C 1
ATOM 686 O O . THR A 1 84 ? -6.959 -4.376 10.500 1.00 31.83 84 THR A O 1
ATOM 689 N N . PHE A 1 85 ? -8.651 -3.809 9.151 1.00 30.58 85 PHE A N 1
ATOM 690 C CA . PHE A 1 85 ? -8.894 -2.512 9.794 1.00 30.58 85 PHE A CA 1
ATOM 691 C C . PHE A 1 85 ? -10.164 -2.561 10.627 1.00 30.58 85 PHE A C 1
ATOM 693 O O . PHE A 1 85 ? -11.215 -2.970 10.134 1.00 30.58 85 PHE A O 1
ATOM 700 N N . LYS A 1 86 ? -10.072 -2.090 11.870 1.00 23.86 86 LYS A N 1
ATOM 701 C CA . LYS A 1 86 ? -11.216 -1.794 12.722 1.00 23.86 86 LYS A CA 1
ATOM 702 C C . LYS A 1 86 ? -11.180 -0.316 13.082 1.00 23.86 86 LYS A C 1
ATOM 704 O O . LYS A 1 86 ? -10.469 0.051 14.008 1.00 23.86 86 LYS A O 1
ATOM 709 N N . ILE A 1 87 ? -11.989 0.470 12.377 1.00 37.31 87 ILE A N 1
ATOM 710 C CA . ILE A 1 87 ? -12.775 1.581 12.930 1.00 37.31 87 ILE A CA 1
ATOM 711 C C . ILE A 1 87 ? -14.104 1.614 12.166 1.00 37.31 87 ILE A C 1
ATOM 713 O O . ILE A 1 87 ? -14.088 1.418 10.928 1.00 37.31 87 ILE A O 1
#

Sequence (87 aa):
MSDGWTIRKERTLVNFLVNCSKGTMFMQSIDVSSMIKTGEKMFELLDKWVEQVGEENVIQVITDNHSSYVMAGNKYYFLNFYFTFKI

Nearest PDB structures (foldseek):
  9b78-assembly1_A  TM=4.746E-01  e=3.141E-01  Mycobacterium tuberculosis
  2d35-assembly1_A  TM=4.841E-01  e=5.973E-01  Escherichia coli
  6lw3-assembly1_B  TM=3.276E-01  e=3.809E-01  Pseudomonas aeruginosa
  7kc1-assembly1_D  TM=2.127E-01  e=5.663E+00  Influenza A virus
  4o58-assembly1_B  TM=1.934E-01  e=6.440E+00  Influenza A virus (A/Victoria/3/1975(H3N2))

Organism: Vitis rotundifolia (NCBI:txid103349)

pLDDT: mean 70.54, std 15.58, range [23.86, 86.62]

Foldseek 3Di:
DWDWDQDPPLWTKIWDWDQEPVGIDTDDIDTCSVPQPALVSVLVVVVVVCVVCDVVQDPADDDDPPPSVVSSVVVPPDPDHDDDGYD

Radius of gyration: 12.94 Å; Cα contacts (8 Å, |Δi|>4): 117; chains: 1; bounding box: 30×22×37 Å

InterPro domains:
  IPR007021 Domain of unknown function DUF659 [PF04937] (1-75)